Protein AF-A0A3Q9I8V3-F1 (afdb_monomer)

Foldseek 3Di:
DVVVVVVVVVVVPDDPLRVLLVLLVVLVVLLVCCVPPVVVCVVVLVVLLVVCVVVVVLVCLVVLQVVLVVLLVQLVVLLVVLVVLVVCLVPPLVPPPPCVPVNVVSLCCNQPVSLSSNLSSLSVSSSSVSSCSSNVRDHPDPVSNVVSVVSNVVSVVCNVVVVVVVVVVVD

Sequence (171 aa):
MFDFIANLKELKDLSISKVLIFSSFILLVLAYVRKNMPEMNSDFLETLAFFSKKLGYEDWKSLFSIIQIISAGIVLVLFTVYILCLILYMFYWEKQKNAPYLNAQRKQWVQSKAPVYLMLSCAFYLNLVGYYYVLEIDIINYSVPLIISTLVLMTGVLGILGKYVLQNYDD

Organism: NCBI:txid2707005

Mean predicted aligned error: 10.96 Å

Nearest PDB structures (foldseek):
  5f5p-assembly1_A  TM=3.063E-01  e=9.904E+00  Homo sapiens
  6grj-assembly1_F  TM=2.795E-01  e=7.359E+00  Aeromonas hydrophila

Radius of gyration: 20.12 Å; Cα contacts (8 Å, |Δi|>4): 112; chains: 1; bounding box: 52×38×58 Å

pLDDT: mean 71.43, std 12.75, range [28.2, 87.81]

Secondary structure (DSSP, 8-state):
-HHHHHHHHHGGGS-HHHHHHHHHHHHHHHHHHHHH-TTTTHHHHHHHHHHHHHTTGGGGHHHHHHHHHHHHHHHHHHHHHHHHHHHHIIIIITT-TT-HHHHHHHHHIIIIIHHHHHHHHHHHHHHHHHHHHHTTPPPS-THHHHHHHHHHHHHHHHHHHHHHHHHTT--

Structure (mmCIF, N/CA/C/O backbone):
data_AF-A0A3Q9I8V3-F1
#
_entry.id   AF-A0A3Q9I8V3-F1
#
loop_
_atom_site.group_PDB
_atom_site.id
_atom_site.type_symbol
_atom_site.label_atom_id
_atom_site.label_alt_id
_atom_site.label_comp_id
_atom_site.label_asym_id
_atom_site.label_entity_id
_atom_site.label_seq_id
_atom_site.pdbx_PDB_ins_code
_atom_site.Cartn_x
_atom_site.Cartn_y
_atom_site.Cartn_z
_atom_site.occupancy
_atom_site.B_iso_or_equiv
_atom_site.auth_seq_id
_atom_site.auth_comp_id
_atom_site.auth_asym_id
_atom_site.auth_atom_id
_atom_site.pdbx_PDB_model_num
ATOM 1 N N . MET A 1 1 ? -12.750 -25.171 19.140 1.00 36.25 1 MET A N 1
ATOM 2 C CA . MET A 1 1 ? -11.770 -24.194 19.682 1.00 36.25 1 MET A CA 1
ATOM 3 C C . MET A 1 1 ? -10.330 -24.575 19.327 1.00 36.25 1 MET A C 1
ATOM 5 O O . MET A 1 1 ? -9.601 -23.708 18.867 1.00 36.25 1 MET A O 1
ATOM 9 N N . PHE A 1 2 ? -9.932 -25.850 19.452 1.00 28.20 2 PHE A N 1
ATOM 10 C CA . PHE A 1 2 ? -8.602 -26.336 19.038 1.00 28.20 2 PHE A CA 1
ATOM 11 C C . PHE A 1 2 ? -8.350 -26.327 17.515 1.00 28.20 2 PHE A C 1
ATOM 13 O O . PHE A 1 2 ? -7.206 -26.140 17.110 1.00 28.20 2 PHE A O 1
ATOM 20 N N . ASP A 1 3 ? -9.391 -26.394 16.676 1.00 30.45 3 ASP A N 1
ATOM 21 C CA . ASP A 1 3 ? -9.238 -26.298 15.209 1.00 30.45 3 ASP A CA 1
ATOM 22 C C . ASP A 1 3 ? -8.758 -24.919 14.732 1.00 30.45 3 ASP A C 1
ATOM 24 O O . ASP A 1 3 ? -8.052 -24.811 13.737 1.00 30.45 3 ASP A O 1
ATOM 28 N N . PHE A 1 4 ? -9.056 -23.846 15.474 1.00 32.66 4 PHE A N 1
ATOM 29 C CA . PHE A 1 4 ? -8.580 -22.501 15.130 1.00 32.66 4 PHE A CA 1
ATOM 30 C C . PHE A 1 4 ? -7.066 -22.358 15.367 1.00 32.66 4 PHE A C 1
ATOM 32 O O . PHE A 1 4 ? -6.369 -21.682 14.616 1.00 32.66 4 PHE A O 1
ATOM 39 N N . ILE A 1 5 ? -6.541 -23.046 16.389 1.00 33.72 5 ILE A N 1
ATOM 40 C CA . ILE A 1 5 ? -5.105 -23.096 16.705 1.00 33.72 5 ILE A CA 1
ATOM 41 C C . ILE A 1 5 ? -4.369 -24.031 15.730 1.00 33.72 5 ILE A C 1
ATOM 43 O O . ILE A 1 5 ? -3.239 -23.740 15.337 1.00 33.72 5 ILE A O 1
ATOM 47 N N . ALA A 1 6 ? -5.013 -25.115 15.285 1.00 33.00 6 ALA A N 1
ATOM 48 C CA . ALA A 1 6 ? -4.492 -25.974 14.223 1.00 33.00 6 ALA A CA 1
ATOM 49 C C . ALA A 1 6 ? -4.407 -25.227 12.875 1.00 33.00 6 ALA A C 1
ATOM 51 O O . ALA A 1 6 ? -3.360 -25.267 12.232 1.00 33.00 6 ALA A O 1
ATOM 52 N N . ASN A 1 7 ? -5.424 -24.431 12.526 1.00 41.91 7 ASN A N 1
ATOM 53 C CA . ASN A 1 7 ? -5.414 -23.565 11.338 1.00 41.91 7 ASN A CA 1
ATOM 54 C C . ASN A 1 7 ? -4.411 -22.400 11.448 1.00 41.91 7 ASN A C 1
ATOM 56 O O . ASN A 1 7 ? -3.840 -21.964 10.450 1.00 41.91 7 ASN A O 1
ATOM 60 N N . LEU A 1 8 ? -4.116 -21.913 12.659 1.00 38.09 8 LEU A N 1
ATOM 61 C CA . LEU A 1 8 ? -3.018 -20.960 12.890 1.00 38.09 8 LEU A CA 1
ATOM 62 C C . LEU A 1 8 ? -1.640 -21.560 12.574 1.00 38.09 8 LEU A C 1
ATOM 64 O O . LEU A 1 8 ? -0.713 -20.830 12.223 1.00 38.09 8 LEU A O 1
ATOM 68 N N . LYS A 1 9 ? -1.496 -22.885 12.672 1.00 39.00 9 LYS A N 1
ATOM 69 C CA . LYS A 1 9 ? -0.273 -23.592 12.285 1.00 39.00 9 LYS A CA 1
ATOM 70 C C . LYS A 1 9 ? -0.107 -23.630 10.762 1.00 39.00 9 LYS A C 1
ATOM 72 O O . LYS A 1 9 ? 1.018 -23.489 10.297 1.00 39.00 9 LYS A O 1
ATOM 77 N N . GLU A 1 10 ? -1.202 -23.716 10.004 1.00 45.03 10 GLU A N 1
ATOM 78 C CA . GLU A 1 10 ? -1.207 -23.578 8.535 1.00 45.03 10 GLU A CA 1
ATOM 79 C C . GLU A 1 10 ? -0.920 -22.135 8.081 1.00 45.03 10 GLU A C 1
ATOM 81 O O . GLU A 1 10 ? -0.271 -21.910 7.060 1.00 45.03 10 GLU A O 1
ATOM 86 N N . LEU A 1 11 ? -1.295 -21.134 8.887 1.00 43.88 11 LEU A N 1
ATOM 87 C CA . LEU A 1 11 ? -0.908 -19.729 8.683 1.00 43.88 11 LEU A CA 1
ATOM 88 C C . LEU A 1 11 ? 0.600 -19.471 8.825 1.00 43.88 11 LEU A C 1
ATOM 90 O O . LEU A 1 11 ? 1.083 -18.436 8.369 1.00 43.88 11 LEU A O 1
ATOM 94 N N . LYS A 1 12 ? 1.355 -20.399 9.420 1.00 40.41 12 LYS A N 1
ATOM 95 C CA . LYS A 1 12 ? 2.804 -20.267 9.619 1.00 40.41 12 LYS A CA 1
ATOM 96 C C . LYS A 1 12 ? 3.603 -20.406 8.315 1.00 40.41 12 LYS A C 1
ATOM 98 O O . LYS A 1 12 ? 4.676 -19.818 8.211 1.00 40.41 12 LYS A O 1
ATOM 103 N N . ASP A 1 13 ? 3.061 -21.123 7.328 1.00 49.25 13 ASP A N 1
ATOM 104 C CA . ASP A 1 13 ? 3.671 -21.306 6.000 1.00 49.25 13 ASP A CA 1
ATOM 105 C C . ASP A 1 13 ? 3.216 -20.244 4.979 1.00 49.25 13 ASP A C 1
ATOM 107 O O . ASP A 1 13 ? 3.710 -20.175 3.848 1.00 49.25 13 ASP A O 1
ATOM 111 N N . LEU A 1 14 ? 2.283 -19.368 5.366 1.00 54.62 14 LEU A N 1
ATOM 112 C CA . LEU A 1 14 ? 1.857 -18.242 4.547 1.00 54.62 14 LEU A CA 1
ATOM 113 C C . LEU A 1 14 ? 2.895 -17.119 4.635 1.00 54.62 14 LEU A C 1
ATOM 115 O O . LEU A 1 14 ? 3.209 -16.601 5.705 1.00 54.62 14 LEU A O 1
ATOM 119 N N . SER A 1 15 ? 3.423 -16.703 3.481 1.00 67.44 15 SER A N 1
ATOM 120 C CA . SER A 1 15 ? 4.335 -15.562 3.418 1.00 67.44 15 SER A CA 1
ATOM 121 C C . SER A 1 15 ? 3.675 -14.326 4.041 1.00 67.44 15 SER A C 1
ATOM 123 O O . SER A 1 15 ? 2.499 -14.063 3.790 1.00 67.44 15 SER A O 1
ATOM 125 N N . ILE A 1 16 ? 4.435 -13.537 4.810 1.00 65.50 16 ILE A N 1
ATOM 126 C CA . ILE A 1 16 ? 3.962 -12.309 5.491 1.00 65.50 16 ILE A CA 1
ATOM 127 C C . ILE A 1 16 ? 3.150 -11.408 4.542 1.00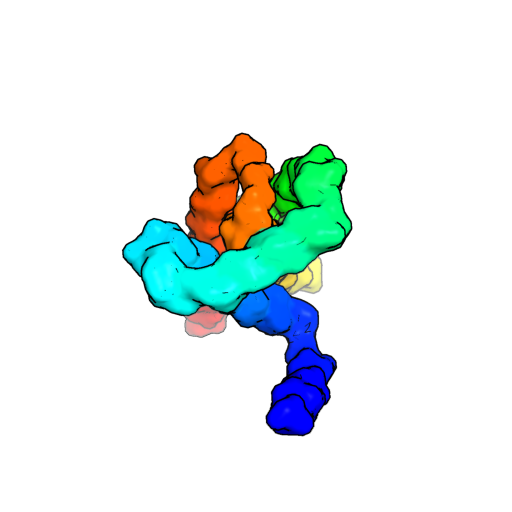 65.50 16 ILE A C 1
ATOM 129 O O . ILE A 1 16 ? 2.145 -10.818 4.928 1.00 65.50 16 ILE A O 1
ATOM 133 N N . SER A 1 17 ? 3.541 -11.370 3.267 1.00 57.09 17 SER A N 1
ATOM 134 C CA . SER A 1 17 ? 2.822 -10.699 2.184 1.00 57.09 17 SER A CA 1
ATOM 135 C C . SER A 1 17 ? 1.380 -11.177 1.986 1.00 57.09 17 SER A C 1
ATOM 137 O O . SER A 1 17 ? 0.474 -10.357 1.866 1.00 57.09 17 SER A O 1
ATOM 139 N N . LYS A 1 18 ? 1.148 -12.492 1.965 1.00 64.69 18 LYS A N 1
ATOM 140 C CA . LYS A 1 18 ? -0.183 -13.088 1.805 1.00 64.69 18 LYS A CA 1
ATOM 141 C C . LYS A 1 18 ? -1.040 -12.845 3.041 1.00 64.69 18 LYS A C 1
ATOM 143 O O . LYS A 1 18 ? -2.212 -12.520 2.893 1.00 64.69 18 LYS A O 1
ATOM 148 N N . VAL A 1 19 ? -0.444 -12.934 4.232 1.00 72.31 19 VAL A N 1
ATOM 149 C CA . VAL A 1 19 ? -1.135 -12.638 5.496 1.00 72.31 19 VAL A CA 1
ATOM 150 C C . VAL A 1 19 ? -1.602 -11.184 5.524 1.00 72.31 19 VAL A C 1
ATOM 152 O O . VAL A 1 19 ? -2.772 -10.942 5.792 1.00 72.31 19 VAL A O 1
ATOM 155 N N . LEU A 1 20 ? -0.735 -10.232 5.159 1.00 66.44 20 LEU A N 1
ATOM 156 C CA . LEU A 1 20 ? -1.078 -8.807 5.089 1.00 66.44 20 LEU A CA 1
ATOM 157 C C . LEU A 1 20 ? -2.205 -8.514 4.093 1.00 66.44 20 LEU A C 1
ATOM 159 O O . LEU A 1 20 ? -3.098 -7.723 4.390 1.00 66.44 20 LEU A O 1
ATOM 163 N N . ILE A 1 21 ? -2.175 -9.128 2.910 1.00 65.06 21 ILE A N 1
ATOM 164 C CA . ILE A 1 21 ? -3.221 -8.930 1.895 1.00 65.06 21 ILE A CA 1
ATOM 165 C C . ILE A 1 21 ? -4.549 -9.534 2.370 1.00 65.06 21 ILE A C 1
ATOM 167 O O . ILE A 1 21 ? -5.600 -8.909 2.240 1.00 65.06 21 ILE A O 1
ATOM 171 N N . PHE A 1 22 ? -4.510 -10.726 2.962 1.00 66.94 22 PHE A N 1
ATOM 172 C CA . PHE A 1 22 ? -5.702 -11.392 3.475 1.00 66.94 22 PHE A CA 1
ATOM 173 C C . PHE A 1 22 ? -6.315 -10.645 4.667 1.00 66.94 22 PHE A C 1
ATOM 175 O O . PHE A 1 22 ? -7.525 -10.422 4.701 1.00 66.94 22 PHE A O 1
ATOM 182 N N . SER A 1 23 ? -5.490 -10.177 5.607 1.00 70.50 23 SER A N 1
ATOM 183 C CA . SER A 1 23 ? -5.952 -9.359 6.730 1.00 70.50 23 SER A CA 1
ATOM 184 C C . SER A 1 23 ? -6.510 -8.015 6.260 1.00 70.50 23 SER A C 1
ATOM 186 O O . SER A 1 23 ? -7.524 -7.573 6.796 1.00 70.50 23 SER A O 1
ATOM 188 N N . SER A 1 24 ? -5.926 -7.412 5.212 1.00 64.88 24 SER A N 1
ATOM 189 C CA . SER A 1 24 ? -6.462 -6.186 4.599 1.00 64.88 24 SER A CA 1
ATOM 190 C C . SER A 1 24 ? -7.876 -6.419 4.098 1.00 64.88 24 SER A C 1
ATOM 192 O O . SER A 1 24 ? -8.759 -5.609 4.353 1.00 64.88 24 SER A O 1
ATOM 194 N N . PHE A 1 25 ? -8.095 -7.534 3.399 1.00 66.12 25 PHE A N 1
ATOM 195 C CA . PHE A 1 25 ? -9.404 -7.887 2.868 1.00 66.12 25 PHE A CA 1
ATOM 196 C C . PHE A 1 25 ? -10.432 -8.093 3.987 1.00 66.12 25 PHE A C 1
ATOM 198 O O . PHE A 1 25 ? -11.507 -7.500 3.933 1.00 66.12 25 PHE A O 1
ATOM 205 N N . ILE A 1 26 ? -10.090 -8.855 5.033 1.00 73.06 26 ILE A N 1
ATOM 206 C CA . ILE A 1 26 ? -10.974 -9.057 6.192 1.00 73.06 26 ILE A CA 1
ATOM 207 C C . ILE A 1 26 ? -11.316 -7.722 6.858 1.00 73.06 26 ILE A C 1
ATOM 209 O O . ILE A 1 26 ? -12.487 -7.448 7.109 1.00 73.06 26 ILE A O 1
ATOM 213 N N . LEU A 1 27 ? -10.320 -6.872 7.123 1.00 73.50 27 LEU A N 1
ATOM 214 C CA . LEU A 1 27 ? -10.541 -5.566 7.745 1.00 73.50 27 LEU A CA 1
ATOM 215 C C . LEU A 1 27 ? -11.388 -4.646 6.867 1.00 73.50 27 LEU A C 1
ATOM 217 O O . LEU A 1 27 ? -12.201 -3.890 7.387 1.00 73.50 27 LEU A O 1
ATOM 221 N N . LEU A 1 28 ? -11.243 -4.731 5.546 1.00 69.00 28 LEU A N 1
ATOM 222 C CA . LEU A 1 28 ? -12.038 -3.959 4.598 1.00 69.00 28 LEU A CA 1
ATOM 223 C C . LEU A 1 28 ? -13.500 -4.424 4.579 1.00 69.00 28 LEU A C 1
ATOM 225 O O . LEU A 1 28 ? -14.401 -3.588 4.566 1.00 69.00 28 LEU A O 1
ATOM 229 N N . VAL A 1 29 ? -13.742 -5.736 4.665 1.00 70.94 29 VAL A N 1
ATOM 230 C CA . VAL A 1 29 ? -15.089 -6.302 4.841 1.00 70.94 29 VAL A CA 1
ATOM 231 C C . VAL A 1 29 ? -15.690 -5.861 6.176 1.00 70.94 29 VAL A C 1
ATOM 233 O O . VAL A 1 29 ? -16.813 -5.366 6.197 1.00 70.94 29 VAL A O 1
ATOM 236 N N . LEU A 1 30 ? -14.947 -5.967 7.281 1.00 73.56 30 LEU A N 1
ATOM 237 C CA . LEU A 1 30 ? -15.416 -5.536 8.603 1.00 73.56 30 LEU A CA 1
ATOM 238 C C . LEU A 1 30 ? -15.718 -4.032 8.642 1.00 73.56 30 LEU A C 1
ATOM 240 O O . LEU A 1 30 ? -16.744 -3.626 9.182 1.00 73.56 30 LEU A O 1
ATOM 244 N N . ALA A 1 31 ? -14.872 -3.210 8.019 1.00 71.44 31 ALA A N 1
ATOM 245 C CA . ALA A 1 31 ? -15.105 -1.777 7.887 1.00 71.44 31 ALA A CA 1
ATOM 246 C C . ALA A 1 31 ? -16.343 -1.473 7.028 1.00 71.44 31 ALA A C 1
ATOM 248 O O . ALA A 1 31 ? -17.137 -0.599 7.375 1.00 71.44 31 ALA A O 1
ATOM 249 N N . TYR A 1 32 ? -16.548 -2.207 5.931 1.00 70.44 32 TYR A N 1
ATOM 250 C CA . TYR A 1 32 ? -17.736 -2.067 5.091 1.00 70.44 32 TYR A CA 1
ATOM 251 C C . TYR A 1 32 ? -19.020 -2.438 5.842 1.00 70.44 32 TYR A C 1
ATOM 253 O O . TYR A 1 32 ? -19.995 -1.688 5.764 1.00 70.44 32 TYR A O 1
ATOM 261 N N . VAL A 1 33 ? -19.009 -3.554 6.580 1.00 74.25 33 VAL A N 1
ATOM 262 C CA . VAL A 1 33 ? -20.136 -4.002 7.411 1.00 74.25 33 VAL A CA 1
ATOM 263 C C . VAL A 1 33 ? -20.442 -2.958 8.479 1.00 74.25 33 VAL A C 1
ATOM 265 O O . VAL A 1 33 ? -21.567 -2.478 8.532 1.00 74.25 33 VAL A O 1
ATOM 268 N N . ARG A 1 34 ? -19.438 -2.496 9.238 1.00 73.62 34 ARG A N 1
ATOM 269 C CA . ARG A 1 34 ? -19.627 -1.458 10.266 1.00 73.62 34 ARG A CA 1
ATOM 270 C C . ARG A 1 34 ? -20.224 -0.164 9.696 1.00 73.62 34 ARG A C 1
ATOM 272 O O . ARG A 1 34 ? -21.025 0.477 10.363 1.00 73.62 34 ARG A O 1
ATOM 279 N N . LYS A 1 35 ? -19.860 0.213 8.464 1.00 73.81 35 LYS A N 1
ATOM 280 C CA . LYS A 1 35 ? -20.348 1.439 7.810 1.00 73.81 35 LYS A CA 1
ATOM 281 C C . LYS A 1 35 ? -21.765 1.320 7.245 1.00 73.81 35 LYS A C 1
ATOM 283 O O . LYS A 1 35 ? -22.537 2.266 7.359 1.00 73.81 35 LYS A O 1
ATOM 288 N N . ASN A 1 36 ? -22.074 0.220 6.559 1.00 74.62 36 ASN A N 1
ATOM 289 C CA . ASN A 1 36 ? -23.295 0.100 5.748 1.00 74.62 36 ASN A CA 1
ATOM 290 C C . ASN A 1 36 ? -24.352 -0.821 6.368 1.00 74.62 36 ASN A C 1
ATOM 292 O O . ASN A 1 36 ? -25.514 -0.755 5.982 1.00 74.62 36 ASN A O 1
ATOM 296 N N . MET A 1 37 ? -23.952 -1.692 7.292 1.00 78.44 37 MET A N 1
ATOM 297 C CA . MET A 1 37 ? -24.807 -2.675 7.960 1.00 78.44 37 MET A CA 1
ATOM 298 C C . MET A 1 37 ? -24.439 -2.762 9.455 1.00 78.44 37 MET A C 1
ATOM 300 O O . MET A 1 37 ? -24.039 -3.829 9.919 1.00 78.44 37 MET A O 1
ATOM 304 N N . PRO A 1 38 ? -24.534 -1.653 10.214 1.00 69.12 38 PRO A N 1
ATOM 305 C CA . PRO A 1 38 ? -24.041 -1.578 11.594 1.00 69.12 38 PRO A CA 1
ATOM 306 C C . PRO A 1 38 ? -24.736 -2.555 12.555 1.00 69.12 38 PRO A C 1
ATOM 308 O O . PRO A 1 38 ? -24.137 -2.967 13.542 1.00 69.12 38 PRO A O 1
ATOM 311 N N . GLU A 1 39 ? -25.970 -2.964 12.251 1.00 77.00 39 GLU A N 1
ATOM 312 C CA . GLU A 1 39 ? -26.722 -3.955 13.033 1.00 77.00 39 GLU A CA 1
ATOM 313 C C . GLU A 1 39 ? -26.190 -5.388 12.847 1.00 77.00 39 GLU A C 1
ATOM 315 O O . GLU A 1 39 ? -26.421 -6.268 13.674 1.00 77.00 39 GLU A O 1
ATOM 320 N N . MET A 1 40 ? -25.447 -5.648 11.767 1.00 67.69 40 MET A N 1
ATOM 321 C CA . MET A 1 40 ? -24.903 -6.967 11.471 1.00 67.69 40 MET A CA 1
ATOM 322 C C . MET A 1 40 ? -23.585 -7.160 12.237 1.00 67.69 40 MET A C 1
ATOM 324 O O . MET A 1 40 ? -22.586 -6.505 11.948 1.00 67.69 40 MET A O 1
ATOM 328 N N . ASN A 1 41 ? -23.566 -8.093 13.197 1.00 67.56 41 ASN A N 1
ATOM 329 C CA . ASN A 1 41 ? -22.441 -8.342 14.114 1.00 67.56 41 ASN A CA 1
ATOM 330 C C . ASN A 1 41 ? -22.099 -7.157 15.048 1.00 67.56 41 ASN A C 1
ATOM 332 O O . ASN A 1 41 ? -20.933 -7.008 15.433 1.00 67.56 41 ASN A O 1
ATOM 336 N N . SER A 1 42 ? -23.095 -6.348 15.435 1.00 71.75 42 SER A N 1
ATOM 337 C CA . SER A 1 42 ? -22.938 -5.221 16.373 1.00 71.75 42 SER A CA 1
ATOM 338 C C . SER A 1 42 ? -22.223 -5.640 17.658 1.00 71.75 42 SER A C 1
ATOM 340 O O . SER A 1 42 ? -21.212 -5.043 18.013 1.00 71.75 42 SER A O 1
ATOM 342 N N . ASP A 1 43 ? -22.645 -6.746 18.274 1.00 78.25 43 ASP A N 1
ATOM 343 C CA . ASP A 1 43 ? -22.098 -7.225 19.550 1.00 78.25 43 ASP A CA 1
ATOM 344 C C . ASP A 1 43 ? -20.596 -7.531 19.462 1.00 78.25 43 ASP A C 1
ATOM 346 O O . ASP A 1 43 ? -19.821 -7.239 20.375 1.00 78.25 43 ASP A O 1
ATOM 350 N N . PHE A 1 44 ? -20.151 -8.094 18.335 1.00 78.69 44 PHE A N 1
ATOM 351 C CA . PHE A 1 44 ? -18.739 -8.392 18.097 1.00 78.69 44 PHE A CA 1
ATOM 352 C C . PHE A 1 44 ? -17.919 -7.112 17.886 1.00 78.69 44 PHE A C 1
ATOM 354 O O . PHE A 1 44 ? -16.841 -6.953 18.466 1.00 78.69 44 PHE A O 1
ATOM 361 N N . LEU A 1 45 ? -18.433 -6.189 17.071 1.00 76.25 45 LEU A N 1
ATOM 362 C CA . LEU A 1 45 ? -17.782 -4.917 16.757 1.00 76.25 45 LEU A CA 1
ATOM 363 C C . LEU A 1 45 ? -17.722 -3.971 17.967 1.00 76.25 45 LEU A C 1
ATOM 365 O O . LEU A 1 45 ? -16.734 -3.247 18.132 1.00 76.25 45 LEU A O 1
ATOM 369 N N . GLU A 1 46 ? -18.739 -3.994 18.824 1.00 78.12 46 GLU A N 1
ATOM 370 C CA . GLU A 1 46 ? -18.781 -3.272 20.096 1.00 78.12 46 GLU A CA 1
ATOM 371 C C . GLU A 1 46 ? -17.844 -3.894 21.127 1.00 78.12 46 GLU A C 1
ATOM 373 O O . GLU A 1 46 ? -17.107 -3.172 21.795 1.00 78.12 46 GLU A O 1
ATOM 378 N N . THR A 1 47 ? -17.786 -5.227 21.210 1.00 78.88 47 THR A N 1
ATOM 379 C CA . THR A 1 47 ? -16.847 -5.924 22.100 1.00 78.88 47 THR A CA 1
ATOM 380 C C . THR A 1 47 ? -15.397 -5.569 21.758 1.00 78.88 47 THR A C 1
ATOM 382 O O . THR A 1 47 ? -14.605 -5.258 22.649 1.00 78.88 47 THR A O 1
ATOM 385 N N . LEU A 1 48 ? -15.038 -5.550 20.469 1.00 76.94 48 LEU A N 1
ATOM 386 C CA . LEU A 1 48 ? -13.710 -5.120 20.017 1.00 76.94 48 LEU A CA 1
ATOM 387 C C . LEU A 1 48 ? -13.409 -3.661 20.387 1.00 76.94 48 LEU A C 1
ATOM 389 O O . LEU A 1 48 ? -12.325 -3.370 20.899 1.00 76.94 48 LEU A O 1
ATOM 393 N N . ALA A 1 49 ? -14.366 -2.756 20.170 1.00 75.06 49 ALA A N 1
ATOM 394 C CA . ALA A 1 49 ? -14.222 -1.350 20.542 1.00 75.06 49 ALA A CA 1
ATOM 395 C C . ALA A 1 49 ? -14.078 -1.178 22.067 1.00 75.06 49 ALA A C 1
ATOM 397 O O . ALA A 1 49 ? -13.219 -0.430 22.530 1.00 75.06 49 ALA A O 1
ATOM 398 N N . PHE A 1 50 ? -14.841 -1.928 22.866 1.00 80.81 50 PHE A N 1
ATOM 399 C CA . PHE A 1 50 ? -14.746 -1.922 24.325 1.00 80.81 50 PHE A CA 1
ATOM 400 C C . PHE A 1 50 ? -13.362 -2.367 24.817 1.00 80.81 50 PHE A C 1
ATOM 402 O O . PHE A 1 50 ? -12.769 -1.706 25.672 1.00 80.81 50 PHE A O 1
ATOM 409 N N . PHE A 1 51 ? -12.808 -3.451 24.265 1.00 77.19 51 PHE A N 1
ATOM 410 C CA . PHE A 1 51 ? -11.457 -3.896 24.620 1.00 77.19 51 PHE A CA 1
ATOM 411 C C . PHE A 1 51 ? -10.382 -2.885 24.209 1.00 77.19 51 PHE A C 1
ATOM 413 O O . PHE A 1 51 ? -9.455 -2.659 24.982 1.00 77.19 51 PHE A O 1
ATOM 420 N N . SER A 1 52 ? -10.527 -2.240 23.048 1.00 76.12 52 SER A N 1
ATOM 421 C CA . SER A 1 52 ? -9.642 -1.149 22.610 1.00 76.12 52 SER A CA 1
ATOM 422 C C . SER A 1 52 ? -9.612 0.000 23.624 1.00 76.12 52 SER A C 1
ATOM 424 O O . SER A 1 52 ? -8.540 0.400 24.086 1.00 76.12 52 SER A O 1
ATOM 426 N N . LYS A 1 53 ? -10.792 0.462 24.061 1.00 77.75 53 LYS A N 1
ATOM 427 C CA . LYS A 1 53 ? -10.928 1.517 25.080 1.00 77.75 53 LYS A CA 1
ATOM 428 C C . LYS A 1 53 ? -10.334 1.089 26.420 1.00 77.75 53 LYS A C 1
ATOM 430 O O . LYS A 1 53 ? -9.578 1.836 27.031 1.00 77.75 53 LYS A O 1
ATOM 435 N N . LYS A 1 54 ? -10.591 -0.151 26.848 1.00 80.62 54 LYS A N 1
ATOM 436 C CA . LYS A 1 54 ? -10.046 -0.709 28.096 1.00 80.62 54 LYS A CA 1
ATOM 437 C C . LYS A 1 54 ? -8.517 -0.837 28.088 1.00 80.62 54 LYS A C 1
ATOM 439 O O . LYS A 1 54 ? -7.900 -0.723 29.142 1.00 80.62 54 LYS A O 1
ATOM 444 N N . LEU A 1 55 ? -7.911 -1.083 26.926 1.00 79.38 55 LEU A N 1
ATOM 445 C CA . LEU A 1 55 ? -6.456 -1.139 26.749 1.00 79.38 55 LEU A CA 1
ATOM 446 C C . LEU A 1 55 ? -5.808 0.250 26.608 1.00 79.38 55 LEU A C 1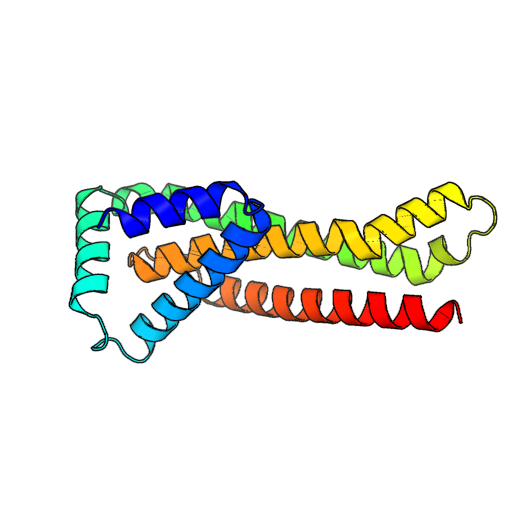
ATOM 448 O O . LEU A 1 55 ? -4.589 0.330 26.468 1.00 79.38 55 LEU A O 1
ATOM 452 N N . GLY A 1 56 ? -6.595 1.331 26.657 1.00 72.88 56 GLY A N 1
ATOM 453 C CA . GLY A 1 56 ? -6.090 2.702 26.592 1.00 72.88 56 GLY A CA 1
ATOM 454 C C . GLY A 1 56 ? -5.616 3.114 25.200 1.00 72.88 56 GLY A C 1
ATOM 455 O O . GLY A 1 56 ? -4.784 4.003 25.073 1.00 72.88 56 GLY A O 1
ATOM 456 N N . TYR A 1 57 ? -6.109 2.483 24.130 1.00 72.31 57 TYR A N 1
ATOM 457 C CA . TYR A 1 57 ? -5.682 2.822 22.765 1.00 72.31 57 TYR A CA 1
ATOM 458 C C . TYR A 1 57 ? -6.072 4.243 22.337 1.00 72.31 57 TYR A C 1
ATOM 460 O O . TYR A 1 57 ? -5.443 4.802 21.438 1.00 72.31 57 TYR A O 1
ATOM 468 N N . GLU A 1 58 ? -7.047 4.863 23.004 1.00 70.25 58 GLU A N 1
ATOM 469 C CA . GLU A 1 58 ? -7.385 6.277 22.810 1.00 70.25 58 GLU A CA 1
ATOM 470 C C . GLU A 1 58 ? -6.202 7.203 23.153 1.00 70.25 58 GLU A C 1
ATOM 472 O O . GLU A 1 58 ? -5.942 8.163 22.424 1.00 70.25 58 GLU A O 1
ATOM 477 N N . ASP A 1 59 ? -5.399 6.861 24.166 1.00 77.31 59 ASP A N 1
ATOM 478 C CA . ASP A 1 59 ? -4.210 7.635 24.562 1.00 77.31 59 ASP A CA 1
ATOM 479 C C . ASP A 1 59 ? -3.084 7.542 23.518 1.00 77.31 59 ASP A C 1
ATOM 481 O O . ASP A 1 59 ? -2.196 8.393 23.435 1.00 77.31 59 ASP A O 1
ATOM 485 N N . TRP A 1 60 ? -3.138 6.513 22.670 1.00 77.19 60 TRP A N 1
ATOM 486 C CA . TRP A 1 60 ? -2.148 6.226 21.635 1.00 77.19 60 TRP A CA 1
ATOM 487 C C . TRP A 1 60 ? -2.495 6.910 20.311 1.00 77.19 60 TRP A C 1
ATOM 489 O O . TRP A 1 60 ? -1.764 6.766 19.329 1.00 77.19 60 TRP A O 1
ATOM 499 N N . LYS A 1 61 ? -3.576 7.700 20.266 1.00 74.25 61 LYS A N 1
ATOM 500 C CA . LYS A 1 61 ? -4.043 8.412 19.068 1.00 74.25 61 LYS A CA 1
ATOM 501 C C . LYS A 1 61 ? -2.944 9.236 18.393 1.00 74.25 61 LYS A C 1
ATOM 503 O O . LYS A 1 61 ? -2.859 9.249 17.165 1.00 74.25 61 LYS A O 1
ATOM 508 N N . SER A 1 62 ? -2.074 9.890 19.164 1.00 73.62 62 SER A N 1
ATOM 509 C CA . SER A 1 62 ? -0.941 10.663 18.631 1.00 73.62 62 SER A CA 1
ATOM 510 C C . SER A 1 62 ? 0.102 9.769 17.948 1.00 73.62 62 SER A C 1
ATOM 512 O O . SER A 1 62 ? 0.539 10.065 16.836 1.00 73.62 62 SER A O 1
ATOM 514 N N . LEU A 1 63 ? 0.447 8.635 18.561 1.00 79.00 63 LEU A N 1
ATOM 515 C CA . LEU A 1 63 ? 1.364 7.644 17.999 1.00 79.00 63 LEU A CA 1
ATOM 516 C C . LEU A 1 63 ? 0.785 7.010 16.728 1.00 79.00 63 LEU A C 1
ATOM 518 O O . LEU A 1 63 ? 1.468 6.938 15.708 1.00 79.00 63 LEU A O 1
ATOM 522 N N . PHE A 1 64 ? -0.483 6.605 16.761 1.00 78.88 64 PHE A N 1
ATOM 523 C CA . PHE A 1 64 ? -1.193 6.077 15.596 1.00 78.88 64 PHE A CA 1
ATOM 524 C C . PHE A 1 64 ? -1.254 7.086 14.453 1.00 78.88 64 PHE A C 1
ATOM 526 O O . PHE A 1 64 ? -1.018 6.731 13.298 1.00 78.88 64 PHE A O 1
ATOM 533 N N . SER A 1 65 ? -1.454 8.362 14.779 1.00 74.81 65 SER A N 1
ATOM 534 C CA . SER A 1 65 ? -1.427 9.440 13.795 1.00 74.81 65 SER A CA 1
ATOM 535 C C . SER A 1 65 ? -0.059 9.566 13.114 1.00 74.81 65 SER A C 1
ATOM 537 O O . SER A 1 65 ? 0.028 9.659 11.889 1.00 74.81 65 SER A O 1
ATOM 539 N N . ILE A 1 66 ? 1.029 9.501 13.887 1.00 78.88 66 ILE A N 1
ATOM 540 C CA . ILE A 1 66 ? 2.399 9.526 13.353 1.00 78.88 66 ILE A CA 1
ATOM 541 C C . ILE A 1 66 ? 2.648 8.316 12.442 1.00 78.88 66 ILE A C 1
ATOM 543 O O . ILE A 1 66 ? 3.148 8.476 11.327 1.00 78.88 66 ILE A O 1
ATOM 547 N N . ILE A 1 67 ? 2.257 7.112 12.874 1.00 82.31 67 ILE A N 1
ATOM 548 C CA . ILE A 1 67 ? 2.411 5.884 12.079 1.00 82.31 67 ILE A CA 1
ATOM 549 C C . ILE A 1 67 ? 1.615 5.983 10.770 1.00 82.31 67 ILE A C 1
ATOM 551 O O . ILE A 1 67 ? 2.117 5.596 9.709 1.00 82.31 67 ILE A O 1
ATOM 555 N N . GLN A 1 68 ? 0.406 6.547 10.806 1.00 80.62 68 GLN A N 1
ATOM 556 C CA . GLN A 1 68 ? -0.408 6.773 9.614 1.00 80.62 68 GLN A CA 1
ATOM 557 C C . GLN A 1 68 ? 0.273 7.730 8.624 1.00 80.62 68 GLN A C 1
ATOM 559 O O . GLN A 1 68 ? 0.297 7.458 7.425 1.00 80.62 68 GLN A O 1
ATOM 564 N N . ILE A 1 69 ? 0.855 8.830 9.105 1.00 79.94 69 ILE A N 1
ATOM 565 C CA . ILE A 1 69 ? 1.557 9.799 8.252 1.00 79.94 69 ILE A CA 1
ATOM 566 C C . ILE A 1 69 ? 2.795 9.163 7.612 1.00 79.94 69 ILE A C 1
ATOM 568 O O . ILE A 1 69 ? 2.987 9.270 6.400 1.00 79.94 69 ILE A O 1
ATOM 572 N N . ILE A 1 70 ? 3.612 8.462 8.403 1.00 83.31 70 ILE A N 1
ATOM 573 C CA . ILE A 1 70 ? 4.830 7.802 7.912 1.00 83.31 70 ILE A CA 1
ATOM 574 C C . ILE A 1 70 ? 4.479 6.753 6.853 1.00 83.31 70 ILE A C 1
ATOM 576 O O . ILE A 1 70 ? 5.082 6.726 5.781 1.00 83.31 70 ILE A O 1
ATOM 580 N N . SER A 1 71 ? 3.479 5.911 7.122 1.00 84.50 71 SER A N 1
ATOM 581 C CA . SER A 1 71 ? 3.060 4.863 6.187 1.00 84.50 71 SER A CA 1
ATOM 582 C C . SER A 1 71 ? 2.468 5.426 4.891 1.00 84.50 71 SER A C 1
ATOM 584 O O . SER A 1 71 ? 2.816 4.939 3.816 1.00 84.50 71 SER A O 1
ATOM 586 N N . ALA A 1 72 ? 1.665 6.496 4.955 1.00 80.94 72 ALA A N 1
ATOM 587 C CA . ALA A 1 72 ? 1.202 7.208 3.760 1.00 80.94 72 ALA A CA 1
ATOM 588 C C . ALA A 1 72 ? 2.373 7.777 2.942 1.00 80.94 72 ALA A C 1
ATOM 590 O O . ALA A 1 72 ? 2.399 7.650 1.716 1.00 80.94 72 ALA A O 1
ATOM 591 N N . GLY A 1 73 ? 3.364 8.371 3.616 1.00 80.94 73 GLY A N 1
ATOM 592 C CA . GLY A 1 73 ? 4.569 8.901 2.979 1.00 80.94 73 GLY A CA 1
ATOM 593 C C . GLY A 1 73 ? 5.365 7.824 2.243 1.00 80.94 73 GLY A C 1
ATOM 594 O O . GLY A 1 73 ? 5.760 8.029 1.097 1.00 80.94 73 GLY A O 1
ATOM 595 N N . ILE A 1 74 ? 5.537 6.648 2.855 1.00 85.75 74 ILE A N 1
ATOM 596 C CA . ILE A 1 74 ? 6.216 5.504 2.228 1.00 85.75 74 ILE A CA 1
ATOM 597 C C . ILE A 1 74 ? 5.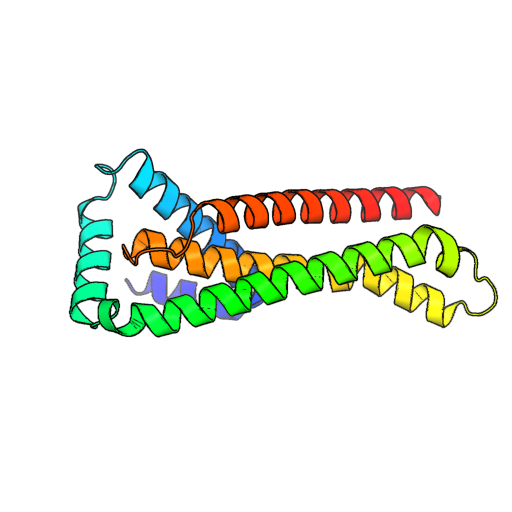501 5.082 0.939 1.00 85.75 74 ILE A C 1
ATOM 599 O O . ILE A 1 74 ? 6.161 4.903 -0.085 1.00 85.75 74 ILE A O 1
ATOM 603 N N . VAL A 1 75 ? 4.168 4.973 0.961 1.00 84.88 75 VAL A N 1
ATOM 604 C CA . VAL A 1 75 ? 3.374 4.626 -0.231 1.00 84.88 75 VAL A CA 1
ATOM 605 C C . VAL A 1 75 ? 3.603 5.635 -1.359 1.00 84.88 75 VAL A C 1
ATOM 607 O O . VAL A 1 75 ? 3.891 5.240 -2.488 1.00 84.88 75 VAL A O 1
ATOM 610 N N . LEU A 1 76 ? 3.528 6.936 -1.063 1.00 83.06 76 LEU A N 1
ATOM 611 C CA . LEU A 1 76 ? 3.711 7.996 -2.060 1.00 83.06 76 LEU A CA 1
ATOM 612 C C . LEU A 1 76 ? 5.123 8.016 -2.654 1.00 83.06 76 LEU A C 1
ATOM 614 O O . LEU A 1 76 ? 5.280 8.173 -3.868 1.00 83.06 76 LEU A O 1
ATOM 618 N N . VAL A 1 77 ? 6.149 7.833 -1.820 1.00 85.69 77 VAL A N 1
ATOM 619 C CA . VAL A 1 77 ? 7.544 7.779 -2.275 1.00 85.69 77 VAL A CA 1
ATOM 620 C C . VAL A 1 77 ? 7.753 6.570 -3.181 1.00 85.69 77 VAL A C 1
ATOM 622 O O . VAL A 1 77 ? 8.274 6.724 -4.284 1.00 85.69 77 VAL A O 1
ATOM 625 N N . LEU A 1 78 ? 7.300 5.383 -2.767 1.00 85.19 78 LEU A N 1
ATOM 626 C CA . LEU A 1 78 ? 7.427 4.167 -3.572 1.00 85.19 78 LEU A CA 1
ATOM 627 C C . LEU A 1 78 ? 6.664 4.274 -4.894 1.00 85.19 78 LEU A C 1
ATOM 629 O O . LEU A 1 78 ? 7.188 3.861 -5.927 1.00 85.19 78 LEU A O 1
ATOM 633 N N . PHE A 1 79 ? 5.470 4.871 -4.882 1.00 82.81 79 PHE A N 1
ATOM 634 C CA . PHE A 1 79 ? 4.693 5.123 -6.093 1.00 82.81 79 PHE A CA 1
ATOM 635 C C . PHE A 1 79 ? 5.441 6.048 -7.058 1.00 82.81 79 PHE A C 1
ATOM 637 O O . PHE A 1 79 ? 5.622 5.716 -8.228 1.00 82.81 79 PHE A O 1
ATOM 644 N N . THR A 1 80 ? 5.942 7.179 -6.559 1.00 84.94 80 THR A N 1
ATOM 645 C CA . THR A 1 80 ? 6.689 8.153 -7.368 1.00 84.94 80 THR A CA 1
ATOM 646 C C . THR A 1 80 ? 7.947 7.527 -7.971 1.00 84.94 80 THR A C 1
ATOM 648 O O . THR A 1 80 ? 8.192 7.656 -9.171 1.00 84.94 80 THR A O 1
ATOM 651 N N . VAL A 1 81 ? 8.720 6.791 -7.166 1.00 86.19 81 VAL A N 1
ATOM 652 C CA . VAL A 1 81 ? 9.915 6.072 -7.632 1.00 86.19 81 VAL A CA 1
ATOM 653 C C . VAL A 1 81 ? 9.544 5.033 -8.688 1.00 86.19 81 VAL A C 1
ATOM 655 O O . VAL A 1 81 ? 10.222 4.938 -9.709 1.00 86.19 81 VAL A O 1
ATOM 658 N N . TYR A 1 82 ? 8.454 4.289 -8.490 1.00 84.25 82 TYR A N 1
ATOM 659 C CA . TYR A 1 82 ? 7.991 3.300 -9.457 1.00 84.25 82 TYR A CA 1
ATOM 660 C C . TYR A 1 82 ? 7.652 3.932 -10.814 1.00 84.25 82 TYR A C 1
ATOM 662 O O . TYR A 1 82 ? 8.147 3.457 -11.836 1.00 84.25 82 TYR A O 1
ATOM 670 N N . ILE A 1 83 ? 6.891 5.032 -10.831 1.00 82.06 83 ILE A N 1
ATOM 671 C CA . ILE A 1 83 ? 6.553 5.760 -12.064 1.00 82.06 83 ILE A CA 1
ATOM 672 C C . ILE A 1 83 ? 7.812 6.277 -12.767 1.00 82.06 83 ILE A C 1
ATOM 674 O O . ILE A 1 83 ? 7.959 6.086 -13.975 1.00 82.06 83 ILE A O 1
ATOM 678 N N . LEU A 1 84 ? 8.754 6.868 -12.026 1.00 84.69 84 LEU A N 1
ATOM 679 C CA . LEU A 1 84 ? 10.026 7.329 -12.589 1.00 84.69 84 LEU A CA 1
ATOM 680 C C . LEU A 1 84 ? 10.813 6.177 -13.224 1.00 84.69 84 LEU A C 1
ATOM 682 O O . LEU A 1 84 ? 11.291 6.307 -14.351 1.00 84.69 84 LEU A O 1
ATOM 686 N N . CYS A 1 85 ? 10.915 5.034 -12.544 1.00 84.31 85 CYS A N 1
ATOM 687 C CA . CYS A 1 85 ? 11.577 3.850 -13.087 1.00 84.31 85 CYS A CA 1
ATOM 688 C C . CYS A 1 85 ? 10.877 3.313 -14.341 1.00 84.31 85 CYS A C 1
ATOM 690 O O . CYS A 1 85 ? 11.557 2.879 -15.267 1.00 84.31 85 CYS A O 1
ATOM 692 N N . LEU A 1 86 ? 9.546 3.354 -14.390 1.00 82.38 86 LEU A N 1
ATOM 693 C CA . LEU A 1 86 ? 8.754 2.875 -15.521 1.00 82.38 86 LEU A CA 1
ATOM 694 C C . LEU A 1 86 ? 8.948 3.773 -16.756 1.00 82.38 86 LEU A C 1
ATOM 696 O O . LEU A 1 86 ? 9.202 3.269 -17.849 1.00 82.38 86 LEU A O 1
ATOM 700 N N . ILE A 1 87 ? 8.955 5.097 -16.566 1.00 82.88 87 ILE A N 1
ATOM 701 C CA . ILE A 1 87 ? 9.290 6.083 -17.608 1.00 82.88 87 ILE A CA 1
ATOM 702 C C . ILE A 1 87 ? 10.725 5.868 -18.110 1.00 82.88 87 ILE A C 1
ATOM 704 O O . ILE A 1 87 ? 10.947 5.722 -19.312 1.00 82.88 87 ILE A O 1
ATOM 708 N N . LEU A 1 88 ? 11.708 5.799 -17.205 1.00 85.44 88 LEU A N 1
ATOM 709 C CA . LEU A 1 88 ? 13.110 5.577 -17.578 1.00 85.44 88 LEU A CA 1
ATOM 710 C C . LEU A 1 88 ? 13.302 4.259 -18.331 1.00 85.44 88 LEU A C 1
ATOM 712 O O . LEU A 1 88 ? 14.089 4.202 -19.278 1.00 85.44 88 LEU A O 1
ATOM 716 N N . TYR A 1 89 ? 12.572 3.215 -17.938 1.00 82.75 89 TYR A N 1
ATOM 717 C CA . TYR A 1 89 ? 12.625 1.926 -18.604 1.00 82.75 89 TYR A CA 1
ATOM 718 C C . TYR A 1 89 ? 12.114 2.005 -20.046 1.00 82.75 89 TYR A C 1
ATOM 720 O O . TYR A 1 89 ? 12.869 1.658 -20.953 1.00 82.75 89 TYR A O 1
ATOM 728 N N . MET A 1 90 ? 10.905 2.541 -20.257 1.00 79.25 90 MET A N 1
ATOM 729 C CA . MET A 1 90 ? 10.278 2.644 -21.585 1.00 79.25 90 MET A CA 1
ATOM 730 C C . MET A 1 90 ? 11.045 3.557 -22.551 1.00 79.25 90 MET A C 1
ATOM 732 O O . MET A 1 90 ? 11.185 3.256 -23.734 1.00 79.25 90 MET A O 1
ATOM 736 N N . PHE A 1 91 ? 11.539 4.7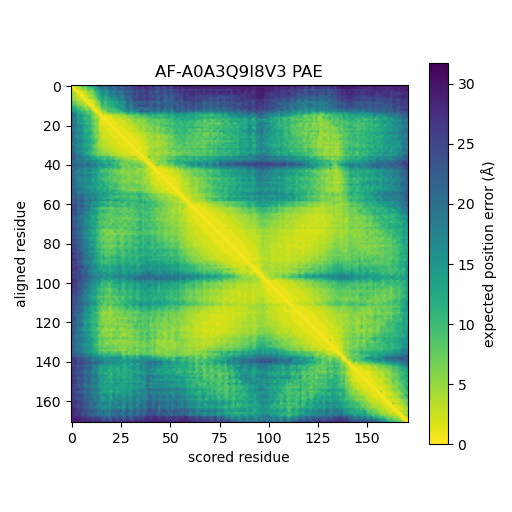06 -22.081 1.00 84.50 91 PHE A N 1
ATOM 737 C CA . PHE A 1 91 ? 12.126 5.692 -22.994 1.00 84.50 91 PHE A CA 1
ATOM 738 C C . PHE A 1 91 ? 13.622 5.499 -23.226 1.00 84.50 91 PHE A C 1
ATOM 740 O O . PHE A 1 91 ? 14.105 5.827 -24.315 1.00 84.50 91 PHE A O 1
ATOM 747 N N . TYR A 1 92 ? 14.346 4.984 -22.228 1.00 84.94 92 TYR A N 1
ATOM 748 C CA . TYR A 1 92 ? 15.805 4.999 -22.227 1.00 84.94 92 TYR A CA 1
ATOM 749 C C . TYR A 1 92 ? 16.430 3.619 -22.024 1.00 84.94 92 TYR A C 1
ATOM 751 O O . TYR A 1 92 ? 17.194 3.173 -22.880 1.00 84.94 92 TYR A O 1
ATOM 759 N N . TRP A 1 93 ? 16.134 2.928 -20.918 1.00 83.00 93 TRP A N 1
ATOM 760 C CA . TRP A 1 93 ? 16.870 1.706 -20.579 1.00 83.00 93 TRP A CA 1
ATOM 761 C C . TRP A 1 93 ? 16.609 0.564 -21.554 1.00 83.00 93 TRP A C 1
ATOM 763 O O . TRP A 1 93 ? 17.569 -0.095 -21.942 1.00 83.00 93 TRP A O 1
ATOM 773 N N . GLU A 1 94 ? 15.377 0.368 -22.022 1.00 78.94 94 GLU A N 1
ATOM 774 C CA . GLU A 1 94 ? 15.052 -0.688 -22.991 1.00 78.94 94 GLU A CA 1
ATOM 775 C C . GLU A 1 94 ? 15.897 -0.598 -24.277 1.00 78.94 94 GLU A C 1
ATOM 777 O O . GLU A 1 94 ? 16.324 -1.610 -24.829 1.00 78.94 94 GLU A O 1
ATOM 782 N N . LYS A 1 95 ? 16.244 0.620 -24.707 1.00 81.31 95 LYS A N 1
ATOM 783 C CA . LYS A 1 95 ? 17.004 0.870 -25.941 1.00 81.31 95 LYS A CA 1
ATOM 784 C C . LYS A 1 95 ? 18.516 0.636 -25.793 1.00 81.31 95 LYS A C 1
ATOM 786 O O . LYS A 1 95 ? 19.229 0.614 -26.796 1.00 81.31 95 LYS A O 1
ATOM 791 N N . GLN A 1 96 ? 19.031 0.448 -24.573 1.00 81.69 96 GLN A N 1
ATOM 792 C CA . GLN A 1 96 ? 20.463 0.239 -24.320 1.00 81.69 96 GLN A CA 1
ATOM 793 C C . GLN A 1 96 ? 20.904 -1.210 -24.594 1.00 81.69 96 GLN A C 1
ATOM 795 O O . GLN A 1 96 ? 20.971 -2.040 -23.693 1.00 81.69 96 GLN A O 1
ATOM 800 N N . LYS A 1 97 ? 21.296 -1.522 -25.832 1.00 77.81 97 LYS A N 1
ATOM 801 C CA . LYS A 1 97 ? 21.750 -2.880 -26.210 1.00 77.81 97 LYS A CA 1
ATOM 802 C C . LYS A 1 97 ? 23.135 -3.261 -25.663 1.00 77.81 97 LYS A C 1
ATOM 804 O O . LYS A 1 97 ? 23.503 -4.430 -25.654 1.00 77.81 97 LYS A O 1
ATOM 809 N N . ASN A 1 98 ? 23.887 -2.283 -25.170 1.00 83.69 98 ASN A N 1
ATOM 810 C CA . ASN A 1 98 ? 25.308 -2.410 -24.841 1.00 83.69 98 ASN A CA 1
ATOM 811 C C . ASN A 1 98 ? 25.551 -3.045 -23.455 1.00 83.69 98 ASN A C 1
ATOM 813 O O . ASN A 1 98 ? 26.693 -3.320 -23.099 1.00 83.69 98 ASN A O 1
ATOM 817 N N . ALA A 1 99 ? 24.500 -3.235 -22.648 1.00 81.69 99 ALA A N 1
ATOM 818 C CA . ALA A 1 99 ? 24.593 -3.722 -21.270 1.00 81.69 99 ALA A CA 1
ATOM 819 C C . ALA A 1 99 ? 23.428 -4.681 -20.928 1.00 81.69 99 ALA A C 1
ATOM 821 O O . ALA A 1 99 ? 22.544 -4.336 -20.135 1.00 81.69 99 ALA A O 1
ATOM 822 N N . PRO A 1 100 ? 23.408 -5.898 -21.506 1.00 82.00 100 PRO A N 1
ATOM 823 C CA . PRO A 1 100 ? 22.265 -6.814 -21.422 1.00 82.00 100 PRO A CA 1
ATOM 824 C C . PRO A 1 100 ? 21.950 -7.262 -19.988 1.00 82.00 100 PRO A C 1
ATOM 826 O O . PRO A 1 100 ? 20.785 -7.312 -19.599 1.00 82.00 100 PRO A O 1
ATOM 829 N N . TYR A 1 101 ? 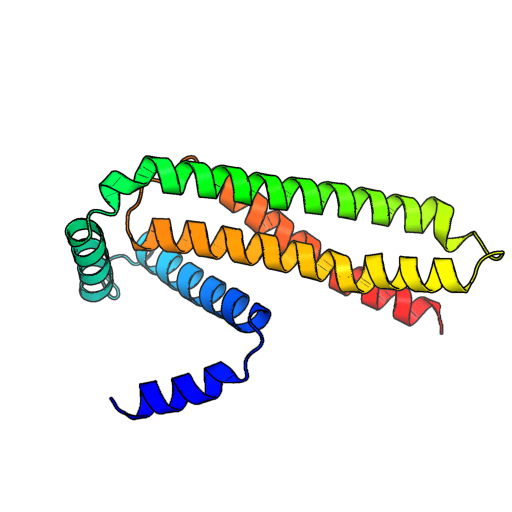22.974 -7.509 -19.165 1.00 87.81 101 TYR A N 1
ATOM 830 C CA . TYR A 1 101 ? 22.797 -7.898 -17.762 1.00 87.81 101 TYR A CA 1
ATOM 831 C C . TYR A 1 101 ? 22.096 -6.811 -16.929 1.00 87.81 101 TYR A C 1
ATOM 833 O O . TYR A 1 101 ? 21.138 -7.085 -16.206 1.00 87.81 101 TYR A O 1
ATOM 841 N N . LEU A 1 102 ? 22.531 -5.555 -17.074 1.00 85.81 102 LEU A N 1
ATOM 842 C CA . LEU A 1 102 ? 21.918 -4.400 -16.410 1.00 85.81 102 LEU A CA 1
ATOM 843 C C . LEU A 1 102 ? 20.465 -4.205 -16.854 1.00 85.81 102 LEU A C 1
ATOM 845 O O . LEU A 1 102 ? 19.596 -3.929 -16.028 1.00 85.81 102 LEU A O 1
ATOM 849 N N . ASN A 1 103 ? 20.180 -4.394 -18.142 1.00 84.06 103 ASN A N 1
ATOM 850 C CA . ASN A 1 103 ? 18.821 -4.299 -18.662 1.00 84.06 103 ASN A CA 1
ATOM 851 C C . ASN A 1 103 ? 17.902 -5.417 -18.167 1.00 84.06 103 ASN A C 1
ATOM 853 O O . ASN A 1 103 ? 16.752 -5.132 -17.835 1.00 84.06 103 ASN A O 1
ATOM 857 N N . ALA A 1 104 ? 18.403 -6.645 -18.025 1.00 84.56 104 ALA A N 1
ATOM 858 C CA . ALA A 1 104 ? 17.649 -7.735 -17.413 1.00 84.56 104 ALA A CA 1
ATOM 859 C C . ALA A 1 104 ? 17.292 -7.426 -15.949 1.00 84.56 104 ALA A C 1
ATOM 861 O O . ALA A 1 104 ? 16.143 -7.600 -15.542 1.00 84.56 104 ALA A O 1
ATOM 862 N N . GLN A 1 105 ? 18.235 -6.883 -15.168 1.00 86.38 105 GLN A N 1
ATOM 863 C CA . GLN A 1 105 ? 17.962 -6.468 -13.787 1.00 86.38 105 GLN A CA 1
ATOM 864 C C . GLN A 1 105 ? 16.934 -5.333 -13.703 1.00 86.38 105 GLN A C 1
ATOM 866 O O . GLN A 1 105 ? 16.045 -5.372 -12.853 1.00 86.38 105 GLN A O 1
ATOM 871 N N . ARG A 1 106 ? 17.021 -4.335 -14.591 1.00 85.44 106 ARG A N 1
ATOM 872 C CA . ARG A 1 106 ? 16.052 -3.228 -14.668 1.00 85.44 106 ARG A CA 1
ATOM 873 C C . ARG A 1 106 ? 14.658 -3.726 -15.064 1.00 85.44 106 ARG A C 1
ATOM 875 O O . ARG A 1 106 ? 13.692 -3.363 -14.396 1.00 85.44 106 ARG A O 1
ATOM 882 N N . LYS A 1 107 ? 14.565 -4.610 -16.072 1.00 8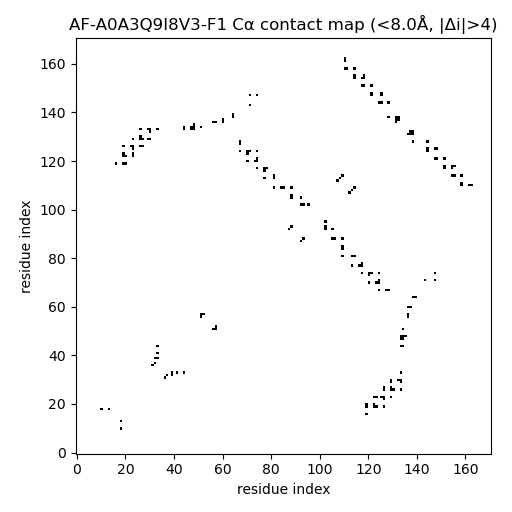3.50 107 LYS A N 1
ATOM 883 C CA . LYS A 1 107 ? 13.318 -5.287 -16.493 1.00 83.50 107 LYS A CA 1
ATOM 884 C C . LYS A 1 107 ? 12.706 -6.023 -15.302 1.00 83.50 107 LYS A C 1
ATOM 886 O O . LYS A 1 107 ? 11.557 -5.779 -14.950 1.00 83.50 107 LYS A O 1
ATOM 891 N N . GLN A 1 108 ? 13.508 -6.828 -14.599 1.00 82.88 108 GLN A N 1
ATOM 892 C CA . GLN A 1 108 ? 13.070 -7.543 -13.401 1.00 82.88 108 GLN A CA 1
ATOM 893 C C . GLN A 1 108 ? 12.589 -6.585 -12.300 1.00 82.88 108 GLN A C 1
ATOM 895 O O . GLN A 1 108 ? 11.550 -6.825 -11.684 1.00 82.88 108 GLN A O 1
ATOM 900 N N . TRP A 1 109 ? 13.307 -5.491 -12.042 1.00 82.38 109 TRP A N 1
ATOM 901 C CA . TRP A 1 109 ? 12.931 -4.534 -11.004 1.00 82.38 109 TRP A CA 1
ATOM 902 C C . TRP A 1 109 ? 11.563 -3.898 -11.288 1.00 82.38 109 TRP A C 1
ATOM 904 O O . TRP A 1 109 ? 10.692 -3.930 -10.418 1.00 82.38 109 TRP A O 1
ATOM 914 N N . VAL A 1 110 ? 11.354 -3.402 -12.514 1.00 82.25 110 VAL A N 1
ATOM 915 C CA . VAL A 1 110 ? 10.119 -2.714 -12.936 1.00 82.25 110 VAL A CA 1
ATOM 916 C C . VAL A 1 110 ? 8.936 -3.677 -13.038 1.00 82.25 110 VAL A C 1
ATOM 918 O O . VAL A 1 110 ? 7.827 -3.328 -12.643 1.00 82.25 110 VAL A O 1
ATOM 921 N N . GLN A 1 111 ? 9.154 -4.899 -13.522 1.00 75.62 111 GLN A N 1
ATOM 922 C CA . GLN A 1 111 ? 8.069 -5.859 -13.739 1.00 75.62 111 GLN A CA 1
ATOM 923 C C . GLN A 1 111 ? 7.671 -6.645 -12.488 1.00 75.62 111 GLN A C 1
ATOM 925 O O . GLN A 1 111 ? 6.536 -7.105 -12.401 1.00 75.62 111 GLN A O 1
ATOM 930 N N . SER A 1 112 ? 8.594 -6.866 -11.545 1.00 72.69 112 SER A N 1
ATOM 931 C CA . SER A 1 112 ? 8.364 -7.840 -10.467 1.00 72.69 112 SER A CA 1
ATOM 932 C C . SER A 1 112 ? 8.653 -7.321 -9.065 1.00 72.69 112 SER A C 1
ATOM 934 O O . SER A 1 112 ? 7.825 -7.511 -8.182 1.00 72.69 112 SER A O 1
ATOM 936 N N . LYS A 1 113 ? 9.776 -6.637 -8.821 1.00 78.56 113 LYS A N 1
ATOM 937 C CA . LYS A 1 113 ? 10.144 -6.243 -7.448 1.00 78.56 113 LYS A CA 1
ATOM 938 C C . LYS A 1 113 ? 9.379 -5.008 -6.973 1.00 78.56 113 LYS A C 1
ATOM 940 O O . LYS A 1 113 ? 8.776 -5.023 -5.904 1.00 78.56 113 LYS A O 1
ATOM 945 N N . ALA A 1 114 ? 9.374 -3.946 -7.770 1.00 75.06 114 ALA A N 1
ATOM 946 C CA . ALA A 1 114 ? 8.783 -2.675 -7.369 1.00 75.06 114 ALA A CA 1
ATOM 947 C C . ALA A 1 114 ? 7.258 -2.676 -7.238 1.00 75.06 114 ALA A C 1
ATOM 949 O O . ALA A 1 114 ? 6.777 -2.164 -6.226 1.00 75.06 114 ALA A O 1
ATOM 950 N N . PRO A 1 115 ? 6.491 -3.302 -8.156 1.00 75.06 115 PRO A N 1
ATOM 951 C CA . PRO A 1 115 ? 5.048 -3.439 -7.972 1.00 75.06 115 PRO A CA 1
ATOM 952 C C . PRO A 1 115 ? 4.703 -4.188 -6.680 1.00 75.06 115 PRO A C 1
ATOM 954 O O . PRO A 1 115 ? 3.750 -3.828 -5.995 1.00 75.06 115 PRO A O 1
ATOM 957 N N . VAL A 1 116 ? 5.504 -5.196 -6.307 1.00 77.19 116 VAL A N 1
ATOM 958 C CA . VAL A 1 116 ? 5.313 -5.968 -5.071 1.00 77.19 116 VAL A CA 1
ATOM 959 C C . VAL A 1 116 ? 5.571 -5.112 -3.833 1.00 77.19 116 VAL A C 1
ATOM 961 O O . VAL A 1 116 ? 4.748 -5.120 -2.921 1.00 77.19 116 VAL A O 1
ATOM 964 N N . TYR A 1 117 ? 6.661 -4.341 -3.785 1.00 79.81 117 TYR A N 1
ATOM 965 C CA . TYR A 1 117 ? 6.923 -3.445 -2.650 1.00 79.81 117 TYR A CA 1
ATOM 966 C C . TYR A 1 117 ? 5.853 -2.365 -2.504 1.00 79.81 117 TYR A C 1
ATOM 968 O O . TYR A 1 117 ? 5.402 -2.092 -1.392 1.00 79.81 117 TYR A O 1
ATOM 976 N N . LEU A 1 118 ? 5.405 -1.800 -3.624 1.00 76.44 118 LEU A N 1
ATOM 977 C CA . LEU A 1 118 ? 4.327 -0.825 -3.642 1.00 76.44 118 LEU A CA 1
ATOM 978 C C . LEU A 1 118 ? 3.020 -1.449 -3.127 1.00 76.44 118 LEU A C 1
ATOM 980 O O . LEU A 1 118 ? 2.435 -0.927 -2.182 1.00 76.44 118 LEU A O 1
ATOM 984 N N . MET A 1 119 ? 2.629 -2.624 -3.633 1.00 73.25 119 MET A N 1
ATOM 985 C CA . MET A 1 119 ? 1.446 -3.357 -3.163 1.00 73.25 119 MET A CA 1
ATOM 986 C C . MET A 1 119 ? 1.518 -3.691 -1.665 1.00 73.25 119 MET A C 1
ATOM 988 O O . MET A 1 119 ? 0.528 -3.516 -0.958 1.00 73.25 119 MET A O 1
ATOM 992 N N . LEU A 1 120 ? 2.678 -4.121 -1.159 1.00 77.19 120 LEU A N 1
ATOM 993 C CA . LEU A 1 120 ? 2.876 -4.406 0.265 1.00 77.19 120 LEU A CA 1
ATOM 994 C C . LEU A 1 120 ? 2.754 -3.158 1.133 1.00 77.19 120 LEU A C 1
ATOM 996 O O . LEU A 1 120 ? 2.093 -3.202 2.169 1.00 77.19 120 LEU A O 1
ATOM 1000 N N . SER A 1 121 ? 3.364 -2.052 0.709 1.00 78.62 121 SER A N 1
ATOM 1001 C CA . SER A 1 121 ? 3.288 -0.787 1.441 1.00 78.62 121 SER A CA 1
ATOM 1002 C C . SER A 1 121 ? 1.850 -0.274 1.529 1.00 78.62 121 SER A C 1
ATOM 1004 O O . SER A 1 121 ? 1.398 0.137 2.598 1.00 78.62 121 SER A O 1
ATOM 1006 N N . CYS A 1 122 ? 1.082 -0.400 0.446 1.00 76.69 122 CYS A N 1
ATOM 1007 C CA . CYS A 1 122 ? -0.322 -0.041 0.462 1.00 76.69 122 CYS A CA 1
ATOM 1008 C C . CYS A 1 122 ? -1.179 -1.006 1.290 1.00 76.69 122 CYS A C 1
ATOM 1010 O O . CYS A 1 122 ? -2.039 -0.547 2.033 1.00 76.69 122 CYS A O 1
ATOM 1012 N N . ALA A 1 123 ? -0.958 -2.324 1.205 1.00 75.56 123 ALA A N 1
ATOM 1013 C CA . ALA A 1 123 ? -1.673 -3.297 2.037 1.00 75.56 123 ALA A CA 1
ATOM 1014 C C . ALA A 1 123 ? -1.408 -3.050 3.530 1.00 75.56 123 ALA A C 1
ATOM 1016 O O . ALA A 1 123 ? -2.317 -3.120 4.352 1.00 75.56 123 ALA A O 1
ATOM 1017 N N . PHE A 1 124 ? -0.175 -2.699 3.896 1.00 80.19 124 PHE A N 1
ATOM 1018 C CA . PHE A 1 124 ? 0.149 -2.280 5.256 1.00 80.19 124 PHE A CA 1
ATOM 1019 C C . PHE A 1 124 ? -0.650 -1.035 5.673 1.00 80.19 124 PHE A C 1
ATOM 1021 O O . PHE A 1 124 ? -1.293 -1.045 6.721 1.00 80.19 124 PHE A O 1
ATOM 1028 N N . TYR A 1 125 ? -0.677 0.003 4.832 1.00 80.56 125 TYR A N 1
ATOM 1029 C CA . TYR A 1 125 ? -1.447 1.219 5.099 1.00 80.56 125 TYR A CA 1
ATOM 1030 C C . TYR A 1 125 ? -2.954 0.945 5.247 1.00 80.56 125 TYR A C 1
ATOM 1032 O O . TYR A 1 125 ? -3.598 1.449 6.163 1.00 80.56 125 TYR A O 1
ATOM 1040 N N . LEU A 1 126 ? -3.526 0.117 4.371 1.00 77.19 126 LEU A N 1
ATOM 1041 C CA . LEU A 1 126 ? -4.950 -0.221 4.403 1.00 77.19 126 LEU A CA 1
ATOM 1042 C C . LEU A 1 126 ? -5.319 -1.071 5.617 1.00 77.19 126 LEU A C 1
ATOM 1044 O O . LEU A 1 126 ? -6.360 -0.823 6.220 1.00 77.19 126 LEU A O 1
ATOM 1048 N N . ASN A 1 127 ? -4.463 -2.014 6.021 1.00 78.00 127 ASN A N 1
ATOM 1049 C CA . ASN A 1 127 ? -4.623 -2.724 7.291 1.00 78.00 127 ASN A CA 1
ATOM 1050 C C . ASN A 1 127 ? -4.647 -1.748 8.470 1.00 78.00 127 ASN A C 1
ATOM 1052 O O . ASN A 1 127 ? -5.517 -1.850 9.327 1.00 78.00 127 ASN A O 1
ATOM 1056 N N . LEU A 1 128 ? -3.712 -0.796 8.503 1.00 79.50 128 LEU A N 1
ATOM 1057 C CA . LEU A 1 128 ? -3.613 0.196 9.571 1.00 79.50 128 LEU A CA 1
ATOM 1058 C C . LEU A 1 128 ? -4.906 1.021 9.690 1.00 79.50 128 LEU A C 1
ATOM 1060 O O . LEU A 1 128 ? -5.475 1.142 10.770 1.00 79.50 128 LEU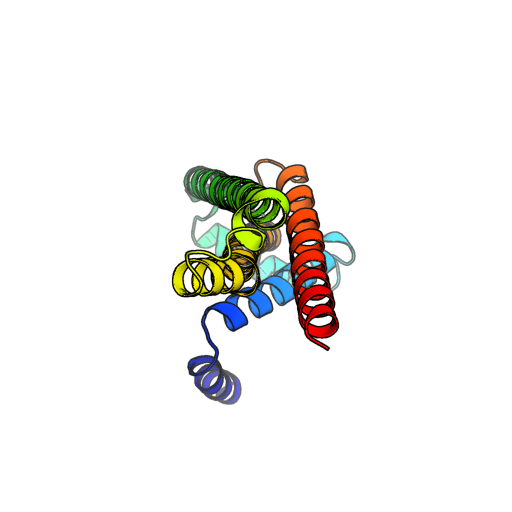 A O 1
ATOM 1064 N N . VAL A 1 129 ? -5.415 1.526 8.563 1.00 77.00 129 VAL A N 1
ATOM 1065 C CA . VAL A 1 129 ? -6.660 2.309 8.522 1.00 77.00 129 VAL A CA 1
ATOM 1066 C C . VAL A 1 129 ? -7.886 1.452 8.829 1.00 77.00 129 VAL A C 1
ATOM 1068 O O . VAL A 1 129 ? -8.766 1.891 9.566 1.00 77.00 129 VAL A O 1
ATOM 1071 N N . GLY A 1 130 ? -7.955 0.234 8.289 1.00 73.94 130 GLY A N 1
ATOM 1072 C CA . GLY A 1 130 ? -9.041 -0.706 8.566 1.00 73.94 130 GLY A CA 1
ATOM 1073 C C . GLY A 1 130 ? -9.106 -1.065 10.048 1.00 73.94 130 GLY A C 1
ATOM 1074 O O . GLY A 1 130 ? -10.188 -1.106 10.624 1.00 73.94 130 GLY A O 1
ATOM 1075 N N . TYR A 1 131 ? -7.949 -1.231 10.687 1.00 75.38 131 TYR A N 1
ATOM 1076 C CA . TYR A 1 131 ? -7.846 -1.449 12.124 1.00 75.38 131 TYR A CA 1
ATOM 1077 C C . TYR A 1 131 ? -8.357 -0.247 12.923 1.00 75.38 131 TYR A C 1
ATOM 1079 O O . TYR A 1 131 ? -9.183 -0.418 13.814 1.00 75.38 131 TYR A O 1
ATOM 1087 N N . TYR A 1 132 ? -7.945 0.973 12.563 1.00 78.44 132 TYR A N 1
ATOM 1088 C CA . TYR A 1 132 ? -8.443 2.190 13.213 1.00 78.44 132 TYR A CA 1
ATOM 1089 C C . TYR A 1 132 ? 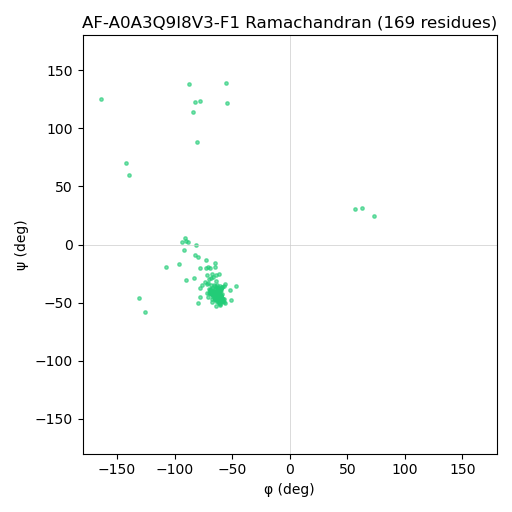-9.955 2.341 13.063 1.00 78.44 132 TYR A C 1
ATOM 1091 O O . TYR A 1 132 ? -10.636 2.645 14.036 1.00 78.44 132 TYR A O 1
ATOM 1099 N N . TYR A 1 133 ? -10.495 2.038 11.883 1.00 74.81 133 TYR A N 1
ATOM 1100 C CA . TYR A 1 133 ? -11.931 2.107 11.635 1.00 74.81 133 TYR A CA 1
ATOM 1101 C C . TYR A 1 133 ? -12.721 1.065 12.438 1.00 74.81 133 TYR A C 1
ATOM 1103 O O . TYR A 1 133 ? -13.762 1.379 13.009 1.00 74.81 133 TYR A O 1
ATOM 1111 N N . VAL A 1 134 ? -12.224 -0.175 12.518 1.00 73.00 134 VAL A N 1
ATOM 1112 C CA . VAL A 1 134 ? -12.861 -1.238 13.312 1.00 73.00 134 VAL A CA 1
ATOM 1113 C C . VAL A 1 134 ? -12.813 -0.923 14.807 1.00 73.00 134 VAL A C 1
ATOM 1115 O O . VAL A 1 134 ? -13.769 -1.247 15.508 1.00 73.00 134 VAL A O 1
ATOM 1118 N N . LEU A 1 135 ? -11.747 -0.280 15.288 1.00 72.19 135 LEU A N 1
ATOM 1119 C CA . LEU A 1 135 ? -11.566 0.071 16.699 1.00 72.19 135 LEU A CA 1
ATOM 1120 C C . LEU A 1 135 ? -12.090 1.457 17.098 1.00 72.19 135 LEU A C 1
ATOM 1122 O O . LEU A 1 135 ? -11.875 1.859 18.239 1.00 72.19 135 LEU A O 1
ATOM 1126 N N . GLU A 1 136 ? -12.762 2.170 16.191 1.00 72.81 136 GLU A N 1
ATOM 1127 C CA . GLU A 1 136 ? -13.259 3.541 16.409 1.00 72.81 136 GLU A CA 1
ATOM 1128 C C . GLU A 1 136 ? -12.171 4.554 16.796 1.00 72.81 136 GLU A C 1
ATOM 1130 O O . GLU A 1 136 ? -12.421 5.526 17.504 1.00 72.81 136 GLU A O 1
ATOM 1135 N N . ILE A 1 137 ? -10.947 4.346 16.320 1.00 72.94 137 ILE A N 1
ATOM 1136 C CA . ILE A 1 137 ? -9.874 5.321 16.485 1.00 72.94 137 ILE A CA 1
ATOM 1137 C C . ILE A 1 137 ? -10.028 6.368 15.382 1.00 72.94 137 ILE A C 1
ATOM 1139 O O . ILE A 1 137 ? -10.014 6.041 14.192 1.00 72.94 137 ILE A O 1
ATOM 1143 N N . ASP A 1 138 ? -10.162 7.633 15.778 1.00 70.06 138 ASP A N 1
ATOM 1144 C CA . ASP A 1 138 ? -10.292 8.757 14.849 1.00 70.06 138 ASP A CA 1
ATOM 1145 C C . ASP A 1 138 ? -9.136 8.798 13.842 1.00 70.06 138 ASP A C 1
ATOM 1147 O O . ASP A 1 138 ? -7.964 8.940 14.201 1.00 70.06 138 ASP A O 1
ATOM 1151 N N . ILE A 1 139 ? -9.488 8.731 12.561 1.00 66.25 139 ILE A N 1
ATOM 1152 C CA . ILE A 1 139 ? -8.542 8.765 11.448 1.00 66.25 139 ILE A CA 1
ATOM 1153 C C . ILE A 1 139 ? -8.273 10.228 11.069 1.00 66.25 139 ILE A C 1
ATOM 1155 O O . ILE A 1 139 ? -9.212 11.012 10.950 1.00 66.25 139 ILE A O 1
ATOM 1159 N N . ILE A 1 140 ? -7.015 10.597 10.792 1.00 61.44 140 ILE A N 1
ATOM 1160 C CA . ILE A 1 140 ? -6.635 11.994 10.487 1.00 61.44 140 ILE A CA 1
ATOM 1161 C C . ILE A 1 140 ? -7.375 12.557 9.258 1.00 61.44 140 ILE A C 1
ATOM 1163 O O . ILE A 1 140 ? -7.716 13.737 9.226 1.00 61.44 140 ILE A O 1
ATOM 1167 N N . ASN A 1 141 ? -7.607 11.741 8.221 1.00 65.81 141 ASN A N 1
ATOM 1168 C CA . ASN A 1 141 ? -8.346 12.149 7.022 1.00 65.81 141 ASN A CA 1
ATOM 1169 C C . ASN A 1 141 ? -8.798 10.924 6.207 1.00 65.81 141 ASN A C 1
ATOM 1171 O O . ASN A 1 141 ? -7.964 10.122 5.791 1.00 65.81 141 ASN A O 1
ATOM 1175 N N . TYR A 1 142 ? -10.098 10.804 5.921 1.00 60.00 142 TYR A N 1
ATOM 1176 C CA . TYR A 1 142 ? -10.675 9.690 5.150 1.00 60.00 142 TYR A CA 1
ATOM 1177 C C . TYR A 1 142 ? -10.325 9.718 3.647 1.00 60.00 142 TYR A C 1
ATOM 1179 O O . TYR A 1 142 ? -10.370 8.691 2.971 1.00 60.00 142 TYR A O 1
ATOM 1187 N N . SER A 1 143 ? -9.919 10.874 3.114 1.00 61.34 143 SER A N 1
ATOM 1188 C CA . SER A 1 143 ? -9.597 11.043 1.687 1.00 61.34 143 SER A CA 1
ATOM 1189 C C . SER A 1 143 ? -8.268 10.383 1.299 1.00 61.34 143 SER A C 1
ATOM 1191 O O . SER A 1 143 ? -8.124 9.868 0.193 1.00 61.34 143 SER A O 1
ATOM 1193 N N . VAL A 1 144 ? -7.298 10.355 2.219 1.00 65.56 144 VAL A N 1
ATOM 1194 C CA . VAL A 1 144 ? -5.962 9.779 1.983 1.00 65.56 144 VAL A CA 1
ATOM 1195 C C . VAL A 1 144 ? -6.024 8.250 1.783 1.00 65.56 144 VAL A C 1
ATOM 1197 O O . VAL A 1 144 ? -5.463 7.764 0.799 1.00 65.56 144 VAL A O 1
ATOM 1200 N N . PRO A 1 145 ? -6.765 7.476 2.603 1.00 60.81 145 PRO A N 1
ATOM 1201 C CA . PRO A 1 145 ? -7.015 6.057 2.347 1.00 60.81 145 PRO A CA 1
ATOM 1202 C C . PRO A 1 145 ? -7.717 5.747 1.030 1.00 60.81 145 PRO A C 1
ATOM 1204 O O . PRO A 1 145 ? -7.383 4.751 0.388 1.00 60.81 145 PRO A O 1
ATOM 1207 N N . LEU A 1 146 ? -8.657 6.590 0.597 1.00 65.38 146 LEU A N 1
ATOM 1208 C CA . LEU A 1 146 ? -9.343 6.420 -0.685 1.00 65.38 146 LEU A CA 1
ATOM 1209 C C . LEU A 1 146 ? -8.365 6.563 -1.864 1.00 65.38 146 LEU A C 1
ATOM 1211 O O . LEU A 1 146 ? -8.348 5.730 -2.774 1.00 65.38 146 LEU A O 1
ATOM 1215 N N . ILE A 1 147 ? -7.506 7.586 -1.815 1.00 69.38 147 ILE A N 1
ATOM 1216 C CA . ILE A 1 147 ? -6.451 7.813 -2.811 1.00 69.38 147 ILE A CA 1
ATOM 1217 C C . ILE A 1 147 ? -5.486 6.624 -2.832 1.00 69.38 147 ILE A C 1
ATOM 1219 O O . ILE A 1 147 ? -5.226 6.071 -3.897 1.00 69.38 147 ILE A O 1
ATOM 1223 N N . ILE A 1 148 ? -5.018 6.162 -1.669 1.00 68.19 148 ILE A N 1
ATOM 1224 C CA . ILE A 1 148 ? -4.105 5.011 -1.577 1.00 68.19 148 ILE A CA 1
ATOM 1225 C C . ILE A 1 148 ? -4.764 3.723 -2.094 1.00 68.19 148 ILE A C 1
ATOM 1227 O O . ILE A 1 148 ? -4.131 2.975 -2.834 1.00 68.19 148 ILE A O 1
ATOM 1231 N N . SER A 1 149 ? -6.046 3.487 -1.802 1.00 64.31 149 SER A N 1
ATOM 1232 C CA . SER A 1 149 ? -6.802 2.342 -2.342 1.00 64.31 149 SER A CA 1
ATOM 1233 C C . SER A 1 149 ? -6.898 2.383 -3.870 1.00 64.31 149 SER A C 1
ATOM 1235 O O . SER A 1 149 ? -6.730 1.369 -4.547 1.00 64.31 149 SER A O 1
ATOM 1237 N N . THR A 1 150 ? -7.119 3.574 -4.427 1.00 68.25 150 THR A N 1
ATOM 1238 C CA . THR A 1 150 ? -7.164 3.788 -5.880 1.00 68.25 150 THR A CA 1
ATOM 1239 C C . THR A 1 150 ? -5.792 3.544 -6.513 1.00 68.25 150 THR A C 1
ATOM 1241 O O . THR A 1 150 ? -5.693 2.886 -7.548 1.00 68.25 150 THR A O 1
ATOM 1244 N N . LEU A 1 151 ? -4.716 3.991 -5.854 1.00 68.00 151 LEU A N 1
ATOM 1245 C CA . LEU A 1 151 ? -3.338 3.733 -6.277 1.00 68.00 151 LEU A CA 1
ATOM 1246 C C . LEU A 1 151 ? -2.996 2.236 -6.251 1.00 68.00 151 LEU A C 1
ATOM 1248 O O . LEU A 1 151 ? -2.302 1.770 -7.153 1.00 68.00 151 LEU A O 1
ATOM 1252 N N . VAL A 1 152 ? -3.502 1.461 -5.283 1.00 67.06 152 VAL A N 1
ATOM 1253 C CA . VAL A 1 152 ? -3.364 -0.010 -5.270 1.00 67.06 152 VAL A CA 1
ATOM 1254 C C . VAL A 1 152 ? -3.999 -0.634 -6.495 1.00 67.06 152 VAL A C 1
ATOM 1256 O O . VAL A 1 152 ? -3.346 -1.425 -7.174 1.00 67.06 152 VAL A O 1
ATOM 1259 N N . LEU A 1 153 ? -5.253 -0.278 -6.783 1.00 67.25 153 LEU A N 1
ATOM 1260 C CA . LEU A 1 153 ? -5.976 -0.797 -7.941 1.00 67.25 153 LEU A CA 1
ATOM 1261 C C . LEU A 1 153 ? -5.236 -0.462 -9.236 1.00 67.25 153 LEU A C 1
ATOM 1263 O O . LEU A 1 153 ? -4.971 -1.357 -10.034 1.00 67.25 153 LEU A O 1
ATOM 1267 N N . MET A 1 154 ? -4.816 0.795 -9.406 1.00 71.06 154 MET A N 1
ATOM 1268 C CA . MET A 1 154 ? -4.031 1.211 -10.569 1.00 71.06 154 MET A CA 1
ATOM 1269 C C . MET A 1 154 ? -2.698 0.467 -10.669 1.00 71.06 154 MET A C 1
ATOM 1271 O O . MET A 1 154 ? -2.350 -0.006 -11.744 1.00 71.06 154 MET A O 1
ATOM 1275 N N . THR A 1 155 ? -1.969 0.303 -9.565 1.00 66.44 155 THR A N 1
ATOM 1276 C CA . THR A 1 155 ? -0.682 -0.411 -9.558 1.00 66.44 155 THR A CA 1
ATOM 1277 C C . THR A 1 155 ? -0.859 -1.893 -9.880 1.00 66.44 155 THR A C 1
ATOM 1279 O O . THR A 1 155 ? -0.074 -2.452 -10.641 1.00 66.44 155 THR A O 1
ATOM 1282 N N . GLY A 1 156 ? -1.895 -2.535 -9.335 1.00 64.94 156 GLY A N 1
ATOM 1283 C CA . GLY A 1 156 ? -2.227 -3.925 -9.641 1.00 64.94 156 GLY A CA 1
ATOM 1284 C C . GLY A 1 156 ? -2.559 -4.112 -11.120 1.00 64.94 156 GLY A C 1
ATOM 1285 O O . GLY A 1 156 ? -2.010 -5.003 -11.765 1.00 64.94 156 GLY A O 1
ATOM 1286 N N . VAL A 1 157 ? -3.383 -3.222 -11.681 1.00 70.62 157 VAL A N 1
ATOM 1287 C CA . VAL A 1 157 ? -3.732 -3.218 -13.109 1.00 70.62 157 VAL A CA 1
ATOM 1288 C C . VAL A 1 157 ? -2.498 -2.978 -13.981 1.00 70.62 157 VAL A C 1
ATOM 1290 O O . VAL A 1 157 ? -2.269 -3.733 -14.922 1.00 70.62 157 VAL A O 1
ATOM 1293 N N . LEU A 1 158 ? -1.659 -1.993 -13.649 1.00 67.19 158 LEU A N 1
ATOM 1294 C CA . LEU A 1 158 ? -0.417 -1.703 -14.374 1.00 67.19 158 LEU A CA 1
ATOM 1295 C C . LEU A 1 158 ? 0.590 -2.855 -14.292 1.00 67.19 158 LEU A C 1
ATOM 1297 O O . LEU A 1 158 ? 1.247 -3.156 -15.284 1.00 67.19 158 LEU A O 1
ATOM 1301 N N . GLY A 1 159 ? 0.693 -3.533 -13.148 1.00 64.06 159 GLY A N 1
ATOM 1302 C CA . GLY A 1 159 ? 1.547 -4.709 -12.988 1.00 64.06 159 GLY A CA 1
ATOM 1303 C C . GLY A 1 159 ? 1.087 -5.890 -13.848 1.00 64.06 159 GLY A C 1
ATOM 1304 O O . GLY A 1 159 ? 1.912 -6.540 -14.489 1.00 64.06 159 GLY A O 1
ATOM 1305 N N . ILE A 1 160 ? -0.226 -6.142 -13.912 1.00 67.12 160 ILE A N 1
ATOM 1306 C CA . ILE A 1 160 ? -0.815 -7.194 -14.757 1.00 67.12 160 ILE A CA 1
ATOM 1307 C C . ILE A 1 160 ? -0.646 -6.850 -16.243 1.00 67.12 160 ILE A C 1
ATOM 1309 O O . ILE A 1 160 ? -0.146 -7.677 -17.005 1.00 67.12 160 ILE A O 1
ATOM 1313 N N . LEU A 1 161 ? -1.005 -5.628 -16.648 1.00 64.50 161 LEU A N 1
ATOM 1314 C CA . LEU A 1 161 ? -0.895 -5.169 -18.035 1.00 64.50 161 LEU A CA 1
ATOM 1315 C C . LEU A 1 161 ? 0.559 -5.111 -18.503 1.00 64.50 161 LEU A C 1
ATOM 1317 O O . LEU A 1 161 ? 0.866 -5.591 -19.587 1.00 64.50 161 LEU A O 1
ATOM 1321 N N . GLY A 1 162 ? 1.469 -4.585 -17.682 1.00 61.31 162 GLY A N 1
ATOM 1322 C CA . GLY A 1 162 ? 2.893 -4.529 -18.003 1.00 61.31 162 GLY A CA 1
ATOM 1323 C C . GLY A 1 162 ? 3.488 -5.920 -18.198 1.00 61.31 162 GLY A C 1
ATOM 1324 O O . GLY A 1 162 ? 4.238 -6.142 -19.146 1.00 61.31 162 GLY A O 1
ATOM 1325 N N . LYS A 1 163 ? 3.108 -6.888 -17.354 1.00 64.00 163 LYS A N 1
ATOM 1326 C CA . LYS A 1 163 ? 3.526 -8.284 -17.523 1.00 64.00 163 LYS A CA 1
ATOM 1327 C C . LYS A 1 163 ? 2.965 -8.894 -18.810 1.00 64.00 163 LYS A C 1
ATOM 1329 O O . LYS A 1 163 ? 3.713 -9.548 -19.525 1.00 64.00 163 LYS A O 1
ATOM 1334 N N . TYR A 1 164 ? 1.693 -8.646 -19.117 1.00 62.22 164 TYR A N 1
ATOM 1335 C CA . TYR A 1 164 ? 1.039 -9.154 -20.324 1.00 62.22 164 TYR A CA 1
ATOM 1336 C C . TYR A 1 164 ? 1.649 -8.580 -21.612 1.00 62.22 164 TYR A C 1
ATOM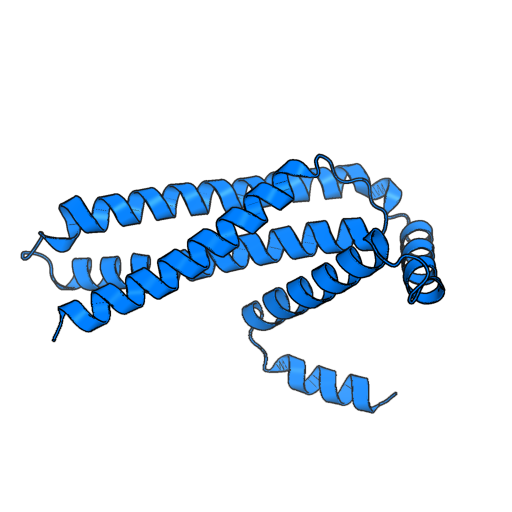 1338 O O . TYR A 1 164 ? 1.984 -9.329 -22.524 1.00 62.22 164 TYR A O 1
ATOM 1346 N N . VAL A 1 165 ? 1.863 -7.261 -21.672 1.00 60.84 165 VAL A N 1
ATOM 1347 C CA . VAL A 1 165 ? 2.467 -6.584 -22.832 1.00 60.84 165 VAL A CA 1
ATOM 1348 C C . VAL A 1 165 ? 3.887 -7.085 -23.079 1.00 60.84 165 VAL A C 1
ATOM 1350 O O . VAL A 1 165 ? 4.240 -7.364 -24.214 1.00 60.84 165 VAL A O 1
ATOM 1353 N N . LEU A 1 166 ? 4.691 -7.251 -22.028 1.00 58.69 166 LEU A N 1
ATOM 1354 C CA . LEU A 1 166 ? 6.086 -7.675 -22.169 1.00 58.69 166 LEU A CA 1
ATOM 1355 C C . LEU A 1 166 ? 6.253 -9.178 -22.432 1.00 58.69 166 LEU A C 1
ATOM 1357 O O . LEU A 1 166 ? 7.314 -9.569 -22.902 1.00 58.69 166 LEU A O 1
ATOM 1361 N N . GLN A 1 167 ? 5.254 -10.010 -22.123 1.00 58.94 167 GLN A N 1
ATOM 1362 C CA . GLN A 1 167 ? 5.254 -11.432 -22.488 1.00 58.94 167 GLN A CA 1
ATOM 1363 C C . GLN A 1 167 ? 4.882 -11.645 -23.959 1.00 58.94 167 GLN A C 1
ATOM 1365 O O . GLN A 1 167 ? 5.498 -12.476 -24.605 1.00 58.94 167 GLN A O 1
ATOM 1370 N N . ASN A 1 168 ? 3.946 -10.857 -24.494 1.00 56.62 168 ASN A N 1
ATOM 1371 C CA . ASN A 1 168 ? 3.488 -10.975 -25.886 1.00 56.62 168 ASN A CA 1
ATOM 1372 C C . ASN A 1 168 ? 4.307 -10.141 -26.890 1.00 56.62 168 ASN A C 1
ATOM 1374 O O . ASN A 1 168 ? 3.936 -10.062 -28.054 1.00 56.62 168 ASN A O 1
ATOM 1378 N N . TYR A 1 169 ? 5.356 -9.447 -26.441 1.00 51.22 169 TYR A N 1
ATOM 1379 C CA . TYR A 1 169 ? 6.272 -8.692 -27.310 1.00 51.22 169 TYR A CA 1
ATOM 1380 C C . TYR A 1 169 ? 7.536 -9.495 -27.663 1.00 51.22 169 TYR A C 1
ATOM 1382 O O . TYR A 1 169 ? 8.264 -9.119 -28.577 1.00 51.22 169 TYR A O 1
ATOM 1390 N N . ASP A 1 170 ? 7.811 -10.570 -26.912 1.00 45.97 170 ASP A N 1
ATOM 1391 C CA . ASP A 1 170 ? 8.944 -11.481 -27.123 1.00 45.97 170 ASP A CA 1
ATOM 1392 C C . ASP A 1 170 ? 8.552 -12.713 -28.000 1.00 45.97 170 ASP A C 1
ATOM 1394 O O . ASP A 1 170 ? 9.418 -13.550 -28.258 1.00 45.97 170 ASP A O 1
ATOM 1398 N N . ASP A 1 171 ? 7.295 -12.792 -28.479 1.00 41.69 171 ASP A N 1
ATOM 1399 C CA . ASP A 1 171 ? 6.760 -13.751 -29.479 1.00 41.69 171 ASP A CA 1
ATOM 1400 C C . ASP A 1 171 ? 6.594 -13.079 -30.860 1.00 41.69 171 ASP A C 1
ATOM 1402 O O . ASP A 1 171 ? 6.890 -13.736 -31.888 1.00 41.69 171 ASP A O 1
#

Solvent-accessible surface area (backbone atoms only — not comparable to full-atom values): 9330 Å² total; per-residue (Å²): 118,68,64,62,58,54,51,51,58,61,53,68,78,48,53,70,68,56,50,42,48,53,50,24,51,53,31,47,51,52,37,48,35,58,73,78,36,50,79,64,62,37,71,61,48,49,51,50,27,52,53,38,56,74,71,47,52,70,79,40,49,66,60,52,49,51,52,50,52,53,40,53,49,51,36,53,51,45,48,52,52,48,53,52,50,48,52,45,37,74,77,48,49,73,75,46,80,90,44,60,70,62,41,51,53,50,51,45,37,65,65,53,51,48,52,50,53,40,48,51,40,41,30,52,42,47,33,54,52,23,50,29,58,51,43,71,45,88,71,98,56,76,64,59,61,53,52,50,53,49,49,45,54,52,48,53,50,49,43,54,50,52,49,52,54,62,59,67,69,78,112